Protein AF-A0A699ZK33-F1 (afdb_monomer_lite)

Secondary structure (DSSP, 8-state):
--SSHHHHTTT-GGGHHHHHHHHHHHHHHHTHHHHHHHHTTS---EEEEET-TTTHHIIIIITTT-SEEEEE-S-HHHHHHHHHHHH-GGG--PPTT-EEEEEE-S-TTT--PPP-

Sequence (116 aa):
QEASYNGVLGGFGYVSDLDVADSRQLLDKALKAHIAEAAKGTRKLVALDCGAGVGRVTKELLLPLFTEVDLLEPSKHLLDAAEKSLKNNRKLSSPPGHAAVNFYLAGLQEHTFAPQ

Radius of gyration: 14.29 Å; chains: 1; bounding box: 34×26×38 Å

Organism: Haematococcus lacustris (NCBI:txid44745)

pLDDT: mean 93.15, std 9.02, range [56.12, 98.44]

InterPro domains:
  IPR008576 Alpha-N-methyltransferase NTM1 [PF05891] (2-112)
  IPR008576 Alpha-N-methyltransferase NTM1 [PTHR12753] (2-115)
  IPR029063 S-adenosyl-L-methionine-dependent methyltransferase superfamily [G3DSA:3.40.50.150] (1-116)
  IPR029063 S-adenosyl-L-methionine-dependent methyltransferase superfamily [SSF53335] (4-114)

Foldseek 3Di:
DDLDCCVLVVNPSVCLVVVQVVVQVVCCVVCVVVQVCVVVVNDAFEEEAAQCFLVSCVQRHDLQRHLEYEYEHQDPVRLVNNCVVFVPPPPGPGDPNRGHDYGHNDHPVPDDDDDD

Structure (mmCIF, N/CA/C/O backbone):
data_AF-A0A699ZK33-F1
#
_entry.id   AF-A0A699ZK33-F1
#
loop_
_atom_site.group_PDB
_atom_site.id
_atom_site.type_symbol
_atom_site.label_atom_id
_atom_site.label_alt_id
_atom_site.label_comp_id
_atom_site.label_asym_id
_atom_site.label_entity_id
_atom_site.label_seq_id
_atom_site.pdbx_PDB_ins_code
_atom_site.Cartn_x
_atom_site.Cartn_y
_atom_site.Cartn_z
_atom_site.occupancy
_atom_site.B_iso_or_equiv
_atom_site.auth_seq_id
_atom_site.auth_comp_id
_atom_site.auth_asym_id
_atom_site.auth_atom_id
_atom_site.pdbx_PDB_model_num
ATOM 1 N N . GLN A 1 1 ? 10.959 -1.101 -17.555 1.00 82.62 1 GLN A N 1
ATOM 2 C CA . GLN A 1 1 ? 9.523 -1.410 -17.735 1.00 82.62 1 GLN A CA 1
ATOM 3 C C . GLN A 1 1 ? 8.727 -0.127 -17.939 1.00 82.62 1 GLN A C 1
ATOM 5 O O . GLN A 1 1 ? 9.163 0.921 -17.471 1.00 82.62 1 GLN A O 1
ATOM 10 N N . GLU A 1 2 ? 7.601 -0.200 -18.644 1.00 93.75 2 GLU A N 1
ATOM 11 C CA . GLU A 1 2 ? 6.678 0.927 -18.842 1.00 93.75 2 GLU A CA 1
ATOM 12 C C . GLU A 1 2 ? 6.042 1.368 -17.509 1.00 93.75 2 GLU A C 1
ATOM 14 O O . GLU A 1 2 ? 5.737 0.530 -16.659 1.00 93.75 2 GLU A O 1
ATOM 19 N N . ALA A 1 3 ? 5.827 2.674 -17.325 1.00 96.94 3 ALA A N 1
ATOM 20 C CA . ALA A 1 3 ? 5.166 3.238 -16.147 1.00 96.94 3 ALA A CA 1
ATOM 21 C C . ALA A 1 3 ? 3.631 3.157 -16.257 1.00 96.94 3 ALA A C 1
ATOM 23 O O . ALA A 1 3 ? 2.934 4.170 -16.306 1.00 96.94 3 ALA A O 1
ATOM 24 N N . SER A 1 4 ? 3.101 1.936 -16.290 1.00 97.19 4 SER A N 1
ATOM 25 C CA . SER A 1 4 ? 1.663 1.653 -16.318 1.00 97.19 4 SER A CA 1
ATOM 26 C C . SER A 1 4 ? 1.339 0.363 -15.564 1.00 97.19 4 SER A C 1
ATOM 28 O O . SER A 1 4 ? 2.239 -0.408 -15.230 1.00 97.19 4 SER A O 1
ATOM 30 N N . TYR A 1 5 ? 0.052 0.099 -15.302 1.00 96.81 5 TYR A N 1
ATOM 31 C CA . TYR A 1 5 ? -0.376 -1.159 -14.669 1.00 96.81 5 TYR A CA 1
ATOM 32 C C . TYR A 1 5 ? 0.010 -2.367 -15.523 1.00 96.81 5 TYR A C 1
ATOM 34 O O . TYR A 1 5 ? 0.490 -3.364 -14.994 1.00 96.81 5 TYR A O 1
ATOM 42 N N . ASN A 1 6 ? -0.112 -2.250 -16.847 1.00 97.38 6 ASN A N 1
ATOM 43 C CA . ASN A 1 6 ? 0.321 -3.293 -17.766 1.00 97.38 6 ASN A CA 1
ATOM 44 C C . ASN A 1 6 ? 1.837 -3.520 -17.699 1.00 97.38 6 ASN A C 1
ATOM 46 O O . ASN A 1 6 ? 2.281 -4.663 -17.669 1.00 97.38 6 ASN A O 1
ATOM 50 N N . GLY A 1 7 ? 2.625 -2.443 -17.618 1.00 97.19 7 GLY A N 1
ATOM 51 C CA . GLY A 1 7 ? 4.080 -2.520 -17.506 1.00 97.19 7 GLY A CA 1
ATOM 52 C C . GLY A 1 7 ? 4.561 -3.206 -16.226 1.00 97.19 7 GLY A C 1
ATOM 53 O O . GLY A 1 7 ? 5.401 -4.101 -16.300 1.00 97.19 7 GLY A O 1
ATOM 54 N N . VAL A 1 8 ? 4.021 -2.826 -15.061 1.00 96.81 8 VAL A N 1
ATOM 55 C CA . VAL A 1 8 ? 4.410 -3.429 -13.766 1.00 96.81 8 VAL A CA 1
ATOM 56 C C . VAL A 1 8 ? 3.880 -4.854 -13.582 1.00 96.81 8 VAL A C 1
ATOM 58 O O . VAL A 1 8 ? 4.450 -5.614 -12.811 1.00 96.81 8 VAL A O 1
ATOM 61 N N . LEU A 1 9 ? 2.827 -5.232 -14.314 1.00 96.69 9 LEU A N 1
ATOM 62 C CA . LEU A 1 9 ? 2.297 -6.598 -14.367 1.00 96.69 9 LEU A CA 1
ATOM 63 C C . LEU A 1 9 ? 2.860 -7.408 -15.549 1.00 96.69 9 LEU A C 1
ATOM 65 O O . LEU A 1 9 ? 2.300 -8.440 -15.898 1.00 96.69 9 LEU A O 1
ATOM 69 N N . GLY A 1 10 ? 3.933 -6.954 -16.206 1.00 96.62 10 GLY A N 1
ATOM 70 C CA . GLY A 1 10 ? 4.615 -7.732 -17.250 1.00 96.62 10 GLY A CA 1
ATOM 71 C C 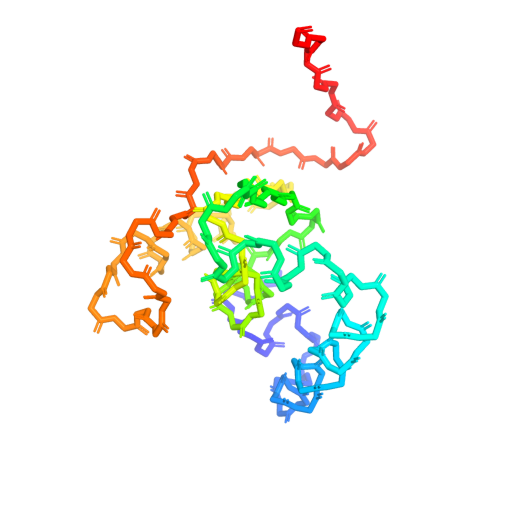. GLY A 1 10 ? 3.764 -8.047 -18.488 1.00 96.62 10 GLY A C 1
ATOM 72 O O . GLY A 1 10 ? 3.956 -9.087 -19.108 1.00 96.62 10 GLY A O 1
ATOM 73 N N . GLY A 1 11 ? 2.816 -7.178 -18.844 1.00 97.12 11 GLY A N 1
ATOM 74 C CA . GLY A 1 11 ? 1.885 -7.379 -19.961 1.00 97.12 11 GLY A CA 1
ATOM 75 C C . GLY A 1 11 ? 0.521 -7.954 -19.562 1.00 97.12 11 GLY A C 1
ATOM 76 O O . GLY A 1 11 ? -0.339 -8.132 -20.422 1.00 97.12 11 GLY A O 1
ATOM 77 N N . PHE A 1 12 ? 0.299 -8.206 -18.270 1.00 97.19 12 PHE A N 1
ATOM 78 C CA . PHE A 1 12 ? -0.940 -8.777 -17.736 1.00 97.19 12 PHE A CA 1
ATOM 79 C C . PHE A 1 12 ? -1.824 -7.727 -17.047 1.00 97.19 12 PHE A C 1
ATOM 81 O O . PHE A 1 12 ? -2.495 -8.017 -16.065 1.00 97.19 12 PHE A O 1
ATOM 88 N N . GLY A 1 13 ? -1.866 -6.487 -17.547 1.00 96.62 13 GLY A N 1
ATOM 89 C CA . GLY A 1 13 ? -2.620 -5.394 -16.911 1.00 96.62 13 GLY A CA 1
ATOM 90 C C . GLY A 1 13 ? -4.099 -5.708 -16.637 1.00 96.62 13 GLY A C 1
ATOM 91 O O . GLY A 1 13 ? -4.670 -5.208 -15.671 1.00 96.62 13 GLY A O 1
ATOM 92 N N . TYR A 1 14 ? -4.697 -6.585 -17.446 1.00 96.88 14 TYR A N 1
ATOM 93 C CA . TYR A 1 14 ? -6.087 -7.027 -17.331 1.00 96.88 14 TYR A CA 1
ATOM 94 C C . TYR A 1 14 ? -6.392 -7.850 -16.067 1.00 96.88 14 TYR A C 1
ATOM 96 O O . TYR A 1 14 ? -7.563 -7.999 -15.730 1.00 96.88 14 TYR A O 1
ATOM 104 N N . VAL A 1 15 ? -5.383 -8.378 -15.360 1.00 97.62 15 VAL A N 1
ATOM 105 C CA . VAL A 1 15 ? -5.608 -9.105 -14.095 1.00 97.62 15 VAL A CA 1
ATOM 106 C C . VAL A 1 15 ? -5.677 -8.186 -12.876 1.00 97.62 15 VAL A C 1
ATOM 108 O O . VAL A 1 15 ? -5.993 -8.659 -11.790 1.00 97.62 15 VAL A O 1
ATOM 111 N N . SER A 1 16 ? -5.390 -6.887 -13.037 1.00 96.69 16 SER A N 1
ATOM 112 C CA . SER A 1 16 ? -5.264 -5.940 -11.921 1.00 96.69 16 SER A CA 1
ATOM 113 C C . SER A 1 16 ? -6.487 -5.929 -11.005 1.00 96.69 16 SER A C 1
ATOM 115 O O . SER A 1 16 ? -6.330 -5.960 -9.788 1.00 96.69 16 SER A O 1
ATOM 117 N N . ASP A 1 17 ? -7.694 -5.900 -11.571 1.00 97.12 17 ASP A N 1
ATOM 118 C CA . ASP A 1 17 ? -8.925 -5.789 -10.780 1.00 97.12 17 ASP A CA 1
ATOM 119 C C . ASP A 1 17 ? -9.185 -7.057 -9.954 1.00 97.12 17 ASP A C 1
ATOM 121 O O . ASP A 1 17 ? -9.585 -6.969 -8.793 1.00 97.12 17 ASP A O 1
ATOM 125 N N . LEU A 1 18 ? -8.900 -8.234 -10.526 1.00 98.00 18 LEU A N 1
ATOM 126 C CA . LEU A 1 18 ? -9.013 -9.519 -9.828 1.00 98.00 18 LEU A CA 1
ATOM 127 C C . LEU A 1 18 ? -7.974 -9.634 -8.708 1.00 98.00 18 LEU A C 1
ATOM 129 O O . LEU A 1 18 ? -8.323 -9.974 -7.581 1.00 98.00 18 LEU A O 1
ATOM 133 N N . ASP A 1 19 ? -6.720 -9.277 -8.994 1.00 98.19 19 ASP A N 1
ATOM 134 C CA . ASP A 1 19 ? -5.633 -9.256 -8.010 1.00 98.19 19 ASP A CA 1
ATOM 135 C C . ASP A 1 19 ? -5.955 -8.349 -6.807 1.00 98.19 19 ASP A C 1
ATOM 137 O O . ASP A 1 19 ? -5.779 -8.746 -5.651 1.00 98.19 19 ASP A O 1
ATOM 141 N N . VAL A 1 20 ? -6.496 -7.151 -7.060 1.00 97.88 20 VAL A N 1
ATOM 142 C CA . VAL A 1 20 ? -6.926 -6.222 -6.002 1.00 97.88 20 VAL A CA 1
ATOM 143 C C . VAL A 1 20 ? -8.097 -6.797 -5.203 1.00 97.88 20 VAL A C 1
ATOM 145 O O . VAL A 1 20 ? -8.085 -6.727 -3.972 1.00 97.88 20 VAL A O 1
ATOM 148 N N . ALA A 1 21 ? -9.096 -7.382 -5.869 1.00 98.00 21 ALA A N 1
ATOM 149 C CA . ALA A 1 21 ? -10.270 -7.947 -5.208 1.00 98.00 21 ALA A CA 1
ATOM 150 C C . ALA A 1 21 ? -9.917 -9.128 -4.288 1.00 98.00 21 ALA A C 1
ATOM 152 O O . ALA A 1 21 ? -10.405 -9.204 -3.156 1.00 98.00 21 ALA A O 1
ATOM 153 N N . ASP A 1 22 ? -9.047 -10.030 -4.736 1.00 98.44 22 ASP A N 1
ATOM 154 C CA . ASP A 1 22 ? -8.613 -11.181 -3.940 1.00 98.44 22 ASP A CA 1
ATOM 155 C C . ASP A 1 22 ? -7.708 -10.752 -2.782 1.00 98.44 22 ASP A C 1
ATOM 157 O O . ASP A 1 22 ? -7.894 -11.191 -1.641 1.00 98.44 22 ASP A O 1
ATOM 161 N N . SER A 1 23 ? -6.794 -9.810 -3.030 1.00 98.44 23 SER A N 1
ATOM 162 C CA . SER A 1 23 ? -5.961 -9.218 -1.980 1.00 98.44 23 SER A CA 1
ATOM 163 C C . SER A 1 23 ? -6.806 -8.509 -0.919 1.00 98.44 23 SER A C 1
ATOM 165 O O . SER A 1 23 ? -6.538 -8.635 0.278 1.00 98.44 23 SER A O 1
ATOM 167 N N . ARG A 1 24 ? -7.883 -7.821 -1.320 1.00 97.81 24 ARG A N 1
ATOM 168 C CA . ARG A 1 24 ? -8.829 -7.204 -0.384 1.00 97.81 24 ARG A CA 1
ATOM 169 C C . ARG A 1 24 ? -9.504 -8.242 0.505 1.00 97.81 24 ARG A C 1
ATOM 171 O O . ARG A 1 24 ? -9.531 -8.065 1.720 1.00 97.81 24 ARG A O 1
ATOM 178 N N . GLN A 1 25 ? -9.988 -9.342 -0.069 1.00 98.31 25 GLN A N 1
ATOM 179 C CA . GLN A 1 25 ? -10.585 -10.430 0.711 1.00 98.31 25 GLN A CA 1
ATOM 180 C C . GLN A 1 25 ? -9.588 -11.050 1.696 1.00 98.31 25 GLN A C 1
ATOM 182 O O . GLN A 1 25 ? -9.969 -11.428 2.807 1.00 98.31 25 GLN A O 1
ATOM 187 N N . LEU A 1 26 ? -8.317 -11.168 1.304 1.00 98.38 26 LEU A N 1
ATOM 188 C CA . LEU A 1 26 ? -7.261 -11.650 2.187 1.00 98.38 26 LEU A CA 1
ATOM 189 C C . LEU A 1 26 ? -7.037 -10.691 3.364 1.00 98.38 26 LEU A C 1
ATOM 191 O O . LEU A 1 26 ? -7.031 -11.144 4.509 1.00 98.38 26 LEU A O 1
ATOM 195 N N . LEU A 1 27 ? -6.910 -9.384 3.110 1.00 97.75 27 LEU A N 1
ATOM 196 C CA . LEU A 1 27 ? -6.731 -8.380 4.165 1.00 97.75 27 LEU A CA 1
ATOM 197 C C . LEU A 1 27 ? -7.947 -8.288 5.092 1.00 97.75 27 LEU A C 1
ATOM 199 O O . LEU A 1 27 ? -7.775 -8.248 6.309 1.00 97.75 27 LEU A O 1
ATOM 203 N N . ASP A 1 28 ? -9.166 -8.340 4.551 1.00 96.50 28 ASP A N 1
ATOM 204 C CA . ASP A 1 28 ? -10.399 -8.337 5.347 1.00 96.50 28 ASP A CA 1
ATOM 205 C C . ASP A 1 28 ? -10.471 -9.547 6.294 1.00 96.50 28 ASP A C 1
ATOM 207 O O . ASP A 1 28 ? -11.035 -9.449 7.385 1.00 96.50 28 ASP A O 1
ATOM 211 N N . LYS A 1 29 ? -9.878 -10.688 5.913 1.00 98.00 29 LYS A N 1
ATOM 212 C CA . LYS A 1 29 ? -9.761 -11.876 6.774 1.00 98.00 29 LYS A CA 1
ATOM 213 C C . LYS A 1 29 ? -8.623 -11.737 7.784 1.00 98.00 29 LYS A C 1
ATOM 215 O O . LYS A 1 29 ? -8.850 -11.931 8.976 1.00 98.00 29 LYS A O 1
ATOM 220 N N . ALA A 1 30 ? -7.419 -11.407 7.322 1.00 97.94 30 ALA A N 1
ATOM 221 C CA . ALA A 1 30 ? -6.208 -11.387 8.140 1.00 97.94 30 ALA A CA 1
ATOM 222 C C . ALA A 1 30 ? -6.195 -10.240 9.162 1.00 97.94 30 ALA A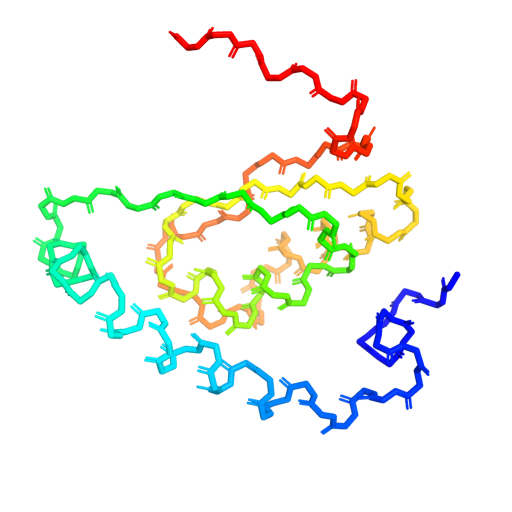 C 1
ATOM 224 O O . ALA A 1 30 ? -5.711 -10.407 10.278 1.00 97.94 30 ALA A O 1
ATOM 225 N N . LEU A 1 31 ? -6.754 -9.084 8.798 1.00 96.94 31 LEU A N 1
ATOM 226 C CA . LEU A 1 31 ? -6.727 -7.852 9.590 1.00 96.94 31 LEU A CA 1
ATOM 227 C C . LEU A 1 31 ? -8.119 -7.438 10.082 1.00 96.94 31 LEU A C 1
ATOM 229 O O . LEU A 1 31 ? -8.304 -6.293 10.495 1.00 96.94 31 LEU A O 1
ATOM 233 N N . LYS A 1 32 ? -9.099 -8.354 10.071 1.00 96.56 32 LYS A N 1
ATOM 234 C CA . LYS A 1 32 ? -10.516 -8.077 10.367 1.00 96.56 32 LYS A CA 1
ATOM 235 C C . LYS A 1 32 ? -10.728 -7.180 11.589 1.00 96.56 32 LYS A C 1
ATOM 237 O O . LYS A 1 32 ? -11.464 -6.198 11.520 1.00 96.56 32 LYS A O 1
ATOM 242 N N . ALA A 1 33 ? -10.095 -7.526 12.713 1.00 97.38 33 ALA A N 1
ATOM 243 C CA . ALA A 1 33 ? -10.225 -6.779 13.963 1.00 97.38 33 ALA A CA 1
ATOM 244 C C . ALA A 1 33 ? -9.650 -5.359 13.840 1.00 97.38 33 ALA A C 1
ATOM 246 O O . ALA A 1 33 ? -10.304 -4.396 14.226 1.0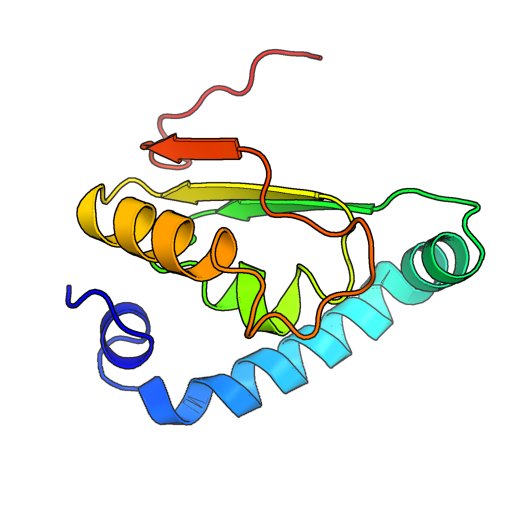0 97.38 33 ALA A O 1
ATOM 247 N N . HIS A 1 34 ? -8.474 -5.221 13.230 1.00 97.38 34 HIS A N 1
ATOM 248 C CA . HIS A 1 34 ? -7.789 -3.941 13.052 1.00 97.38 34 HIS A CA 1
ATOM 249 C C . HIS A 1 34 ? -8.524 -3.009 12.089 1.00 97.38 34 HIS A C 1
ATOM 251 O O . HIS A 1 34 ? -8.639 -1.819 12.368 1.00 97.38 34 HIS A O 1
ATOM 257 N N . ILE A 1 35 ? -9.074 -3.544 10.997 1.00 95.50 35 ILE A N 1
ATOM 258 C CA . ILE A 1 35 ? -9.921 -2.785 10.067 1.00 95.50 35 ILE A CA 1
ATOM 259 C C . ILE A 1 35 ? -11.197 -2.314 10.780 1.00 95.50 35 ILE A C 1
ATOM 261 O O . ILE A 1 35 ? -11.606 -1.166 10.616 1.00 95.50 35 ILE A O 1
ATOM 265 N N . ALA A 1 36 ? -11.802 -3.154 11.627 1.00 96.00 36 ALA A N 1
ATOM 266 C CA . ALA A 1 36 ? -12.972 -2.764 12.413 1.00 96.00 36 ALA A CA 1
ATOM 267 C C . ALA A 1 36 ? -12.653 -1.683 13.466 1.00 96.00 36 ALA A C 1
ATOM 269 O O . ALA A 1 36 ? -13.461 -0.780 13.675 1.00 96.00 36 ALA A O 1
ATOM 270 N N . GLU A 1 37 ? -11.494 -1.753 14.124 1.00 97.12 37 GLU A N 1
ATOM 271 C CA . GLU A 1 37 ? -10.997 -0.705 15.030 1.00 97.12 37 GLU A CA 1
ATOM 272 C C . GLU A 1 37 ? -10.737 0.608 14.275 1.00 97.12 37 GLU A C 1
ATOM 274 O O . GLU A 1 37 ? -11.119 1.681 14.742 1.00 97.12 37 GLU A O 1
ATOM 279 N N . ALA A 1 38 ? -10.147 0.528 13.080 1.00 94.44 38 ALA A N 1
ATOM 280 C CA . ALA A 1 38 ? -9.882 1.689 12.237 1.00 94.44 38 ALA A CA 1
ATOM 281 C C . ALA A 1 38 ? -11.167 2.372 11.764 1.00 94.44 38 ALA A C 1
ATOM 283 O O . ALA A 1 38 ? -11.294 3.588 11.871 1.00 94.44 38 ALA A O 1
ATOM 284 N N . ALA A 1 39 ? -12.169 1.592 11.349 1.00 91.81 39 ALA A N 1
ATOM 285 C CA . ALA A 1 39 ? -13.486 2.109 10.981 1.00 91.81 39 ALA A CA 1
ATOM 286 C C . ALA A 1 39 ? -14.209 2.804 12.152 1.00 91.81 39 ALA A C 1
ATOM 288 O O . ALA A 1 39 ? -15.020 3.700 11.932 1.00 91.81 39 ALA A O 1
ATOM 289 N N . LYS A 1 40 ? -13.908 2.415 13.399 1.00 94.94 40 LYS A N 1
ATOM 290 C CA . LYS A 1 40 ? -14.402 3.076 14.621 1.00 94.94 40 LYS A CA 1
ATOM 291 C C . LYS A 1 40 ? -13.549 4.275 15.051 1.00 94.94 40 LYS A C 1
ATOM 293 O O . LYS A 1 40 ? -13.872 4.910 16.050 1.00 94.94 40 LYS A O 1
ATOM 298 N N . GLY A 1 41 ? -12.451 4.562 14.350 1.00 92.94 41 GLY A N 1
ATOM 299 C CA . GLY A 1 41 ? -11.499 5.613 14.707 1.00 92.94 41 GLY A CA 1
ATOM 300 C C . GLY A 1 41 ? -10.661 5.307 15.951 1.00 92.94 41 GLY A C 1
ATOM 301 O O . GLY A 1 41 ? -9.971 6.190 16.450 1.00 92.94 41 GLY A O 1
ATOM 302 N N . THR A 1 42 ? -10.693 4.074 16.468 1.00 95.88 42 THR A N 1
ATOM 303 C CA . THR A 1 42 ? -9.950 3.687 17.680 1.00 95.88 42 THR A CA 1
ATOM 304 C C . THR A 1 42 ? -8.535 3.203 17.376 1.00 95.88 42 THR A C 1
ATOM 306 O O . THR A 1 42 ? -7.773 2.912 18.294 1.00 95.88 42 THR A O 1
ATOM 309 N N . ARG A 1 43 ? -8.176 3.091 16.093 1.00 94.62 43 ARG A N 1
ATOM 310 C CA . ARG A 1 43 ? -6.850 2.684 15.630 1.00 94.62 43 ARG A CA 1
ATOM 311 C C . ARG A 1 43 ? -6.501 3.368 14.316 1.00 94.62 43 ARG A C 1
ATOM 313 O O . ARG A 1 43 ? -7.326 3.429 13.414 1.00 94.62 43 ARG A O 1
ATOM 320 N N . LYS A 1 44 ? -5.250 3.803 14.181 1.00 95.19 44 LYS A N 1
ATOM 321 C CA . LYS A 1 44 ? -4.677 4.219 12.897 1.00 95.19 44 LYS A CA 1
ATOM 322 C C . LYS A 1 44 ? -3.982 3.024 12.249 1.00 95.19 44 LYS A C 1
ATOM 324 O O . LYS A 1 44 ? -3.208 2.336 12.916 1.00 95.19 44 LYS A O 1
ATOM 329 N N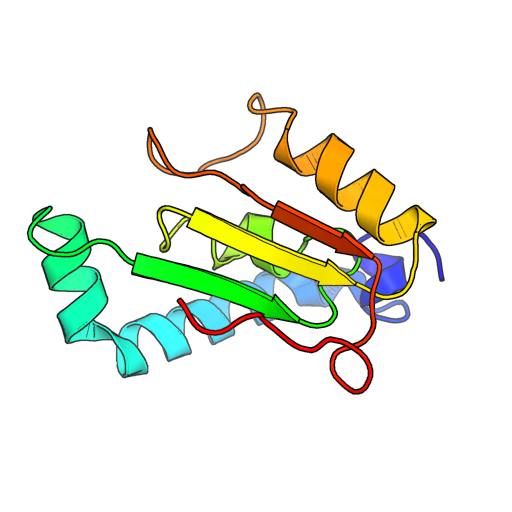 . LEU A 1 45 ? -4.256 2.777 10.970 1.00 97.00 45 LEU A N 1
ATOM 330 C CA . LEU A 1 45 ? -3.539 1.776 10.181 1.00 97.00 45 LEU A CA 1
ATOM 331 C C . LEU A 1 45 ? -2.591 2.482 9.223 1.00 97.00 45 LEU A C 1
ATOM 333 O O . LEU A 1 45 ? -2.998 3.400 8.513 1.00 97.00 45 LEU A O 1
ATOM 337 N N . VAL A 1 46 ? -1.343 2.027 9.208 1.00 97.12 46 VAL A N 1
ATOM 338 C CA . VAL A 1 46 ? -0.300 2.497 8.295 1.00 97.12 46 VAL A CA 1
ATOM 339 C C . VAL A 1 46 ? 0.329 1.303 7.585 1.00 97.12 46 VAL A C 1
ATOM 341 O O . VAL A 1 46 ? 0.354 0.203 8.146 1.00 97.12 46 VAL A O 1
ATOM 344 N N . ALA A 1 47 ? 0.786 1.499 6.353 1.00 97.81 47 ALA A N 1
ATOM 345 C CA . ALA A 1 47 ? 1.388 0.450 5.537 1.00 97.81 47 ALA A CA 1
ATOM 346 C C . ALA A 1 47 ? 2.615 0.958 4.773 1.00 97.81 47 ALA A C 1
ATOM 348 O O . ALA A 1 47 ? 2.772 2.154 4.545 1.00 97.81 47 ALA A O 1
ATOM 349 N N . LEU A 1 48 ? 3.449 0.016 4.341 1.00 97.56 48 LEU A N 1
ATOM 350 C CA . LEU A 1 48 ? 4.562 0.236 3.425 1.00 97.56 48 LEU A CA 1
ATOM 351 C C . LEU A 1 48 ? 4.365 -0.663 2.198 1.00 97.56 48 LEU A C 1
ATOM 353 O O . LEU A 1 48 ? 4.320 -1.886 2.331 1.00 97.56 48 LEU A O 1
ATOM 357 N N . ASP A 1 49 ? 4.265 -0.064 1.015 1.00 98.00 49 ASP A N 1
ATOM 358 C CA . ASP A 1 49 ? 4.219 -0.755 -0.275 1.00 98.00 49 ASP A CA 1
ATOM 359 C C . ASP A 1 49 ? 5.656 -0.942 -0.792 1.00 98.00 49 ASP A C 1
ATOM 361 O O . ASP A 1 49 ? 6.328 0.018 -1.177 1.00 98.00 49 ASP A O 1
ATOM 365 N N . CYS A 1 50 ? 6.165 -2.173 -0.724 1.00 97.19 50 CYS A N 1
ATOM 366 C CA . CYS A 1 50 ? 7.534 -2.511 -1.119 1.00 97.19 50 CYS A CA 1
ATOM 367 C C . CYS A 1 50 ? 7.572 -2.995 -2.569 1.00 97.19 50 CYS A C 1
ATOM 369 O O . CYS A 1 50 ? 6.869 -3.940 -2.919 1.00 97.19 50 CYS A O 1
ATOM 371 N N . GLY A 1 51 ? 8.436 -2.403 -3.396 1.00 96.69 51 GLY A N 1
ATOM 372 C CA . GLY A 1 51 ? 8.386 -2.621 -4.844 1.00 96.69 51 GLY A CA 1
ATOM 373 C C . GLY A 1 51 ? 7.110 -2.025 -5.434 1.00 96.69 51 GLY A C 1
ATOM 374 O O . GLY A 1 51 ? 6.430 -2.664 -6.238 1.00 96.69 51 GLY A O 1
ATOM 375 N N . ALA A 1 52 ? 6.754 -0.821 -4.977 1.00 97.62 52 ALA A N 1
ATOM 376 C CA . ALA A 1 52 ? 5.455 -0.216 -5.252 1.00 97.62 52 ALA A CA 1
ATOM 377 C C . ALA A 1 52 ? 5.207 0.052 -6.749 1.00 97.62 52 ALA A C 1
ATOM 379 O O . ALA A 1 52 ? 4.061 0.254 -7.173 1.00 97.62 52 ALA A O 1
ATOM 380 N N . GLY A 1 53 ? 6.262 0.093 -7.571 1.00 97.94 53 GLY A N 1
ATOM 381 C CA . GLY A 1 53 ? 6.185 0.427 -8.984 1.00 97.94 53 GLY A CA 1
ATOM 382 C C . GLY A 1 53 ? 5.487 1.769 -9.191 1.00 97.94 53 GLY A C 1
ATOM 383 O O . GLY A 1 53 ? 5.889 2.791 -8.647 1.00 97.94 53 GLY A O 1
ATOM 384 N N . VAL A 1 54 ? 4.406 1.765 -9.975 1.00 97.50 54 VAL A N 1
ATOM 385 C CA . VAL A 1 54 ? 3.581 2.961 -10.237 1.00 97.50 54 VAL A CA 1
ATOM 386 C C . VAL A 1 54 ? 2.518 3.229 -9.161 1.00 97.50 54 VAL A C 1
ATOM 388 O O . VAL A 1 54 ? 1.592 4.007 -9.388 1.00 97.50 54 VAL A O 1
ATOM 391 N N . GLY A 1 55 ? 2.601 2.561 -8.007 1.00 97.25 55 GLY A N 1
ATOM 392 C CA . GLY A 1 55 ? 1.671 2.726 -6.889 1.00 97.25 55 GLY A CA 1
ATOM 393 C C . GLY A 1 55 ? 0.303 2.087 -7.128 1.00 97.25 55 GLY A C 1
ATOM 394 O O . GLY A 1 55 ? -0.703 2.589 -6.630 1.00 97.25 55 GLY A O 1
ATOM 395 N N . ARG A 1 56 ? 0.233 1.005 -7.919 1.00 97.19 56 ARG A N 1
ATOM 396 C CA . ARG A 1 56 ? -1.025 0.295 -8.227 1.00 97.19 56 ARG A CA 1
ATOM 397 C C . ARG A 1 56 ? -1.693 -0.233 -6.958 1.00 97.19 56 ARG A C 1
ATOM 39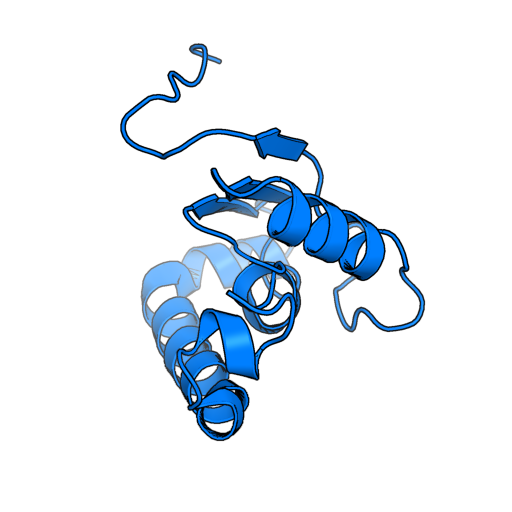9 O O . ARG A 1 56 ? -2.851 0.080 -6.706 1.00 97.19 56 ARG A O 1
ATOM 406 N N . VAL A 1 57 ? -0.948 -0.996 -6.160 1.00 98.06 57 VAL A N 1
ATOM 407 C CA . VAL A 1 57 ? -1.443 -1.601 -4.916 1.00 98.06 57 VAL A CA 1
ATOM 408 C C . VAL A 1 57 ? -1.754 -0.512 -3.892 1.00 98.06 57 VAL A C 1
ATOM 410 O O . VAL A 1 57 ? -2.851 -0.493 -3.335 1.00 98.06 57 VAL A O 1
ATOM 413 N N . THR A 1 58 ? -0.860 0.467 -3.729 1.00 97.81 58 THR A N 1
ATOM 414 C CA . THR A 1 58 ? -1.136 1.670 -2.932 1.00 97.81 58 THR A CA 1
ATOM 415 C C . THR A 1 58 ? -2.475 2.325 -3.289 1.00 97.81 58 THR A C 1
ATOM 417 O O . THR A 1 58 ? -3.302 2.553 -2.407 1.00 97.81 58 THR A O 1
ATOM 420 N N . LYS A 1 59 ? -2.712 2.609 -4.575 1.00 96.12 59 LYS A N 1
ATOM 421 C CA . LYS A 1 59 ? -3.902 3.328 -5.044 1.00 96.12 59 LYS A CA 1
ATOM 422 C C . LYS A 1 59 ? -5.189 2.523 -4.888 1.00 96.12 59 LYS A C 1
ATOM 424 O O . LYS A 1 59 ? -6.173 3.057 -4.385 1.00 96.12 59 LYS A O 1
ATOM 429 N N . GLU A 1 60 ? -5.183 1.276 -5.349 1.00 96.06 60 GLU A N 1
ATOM 430 C CA . GLU A 1 60 ? -6.407 0.484 -5.515 1.00 96.06 60 GLU A CA 1
ATOM 431 C C . GLU A 1 60 ? -6.746 -0.365 -4.278 1.00 96.06 60 GLU A C 1
ATOM 433 O O . GLU A 1 60 ? -7.910 -0.696 -4.060 1.00 96.06 60 GLU A O 1
ATOM 438 N N . LEU A 1 61 ? -5.755 -0.703 -3.441 1.00 97.06 61 LEU A N 1
ATOM 439 C CA . LEU A 1 61 ? -5.937 -1.594 -2.289 1.00 97.06 61 LEU A CA 1
ATOM 440 C C . LEU A 1 61 ? -5.641 -0.922 -0.946 1.00 97.06 61 LEU A C 1
ATOM 442 O O . LEU A 1 61 ? -6.466 -1.002 -0.034 1.00 97.06 61 LEU A O 1
ATOM 446 N N . LEU A 1 62 ? -4.475 -0.284 -0.799 1.00 97.56 62 LEU A N 1
ATOM 447 C CA . LEU A 1 62 ? -4.005 0.156 0.519 1.00 97.56 62 LEU A CA 1
ATOM 448 C C . LEU A 1 62 ? -4.660 1.460 0.971 1.00 97.56 62 LEU A C 1
ATOM 450 O O . LEU A 1 62 ? -5.185 1.505 2.076 1.00 97.56 62 LEU A O 1
ATOM 454 N N . LEU A 1 63 ? -4.706 2.506 0.144 1.00 96.12 63 LEU A N 1
ATOM 455 C CA . LEU A 1 63 ? -5.321 3.781 0.540 1.00 96.12 63 LEU A CA 1
ATOM 456 C C . LEU A 1 63 ? -6.817 3.696 0.890 1.00 96.12 63 LEU A C 1
ATOM 458 O O . LEU A 1 63 ? -7.261 4.470 1.735 1.00 96.12 63 LEU A O 1
ATOM 462 N N . PRO A 1 64 ? -7.616 2.761 0.344 1.00 94.81 64 PRO A N 1
ATOM 463 C CA . PRO A 1 64 ? -8.954 2.480 0.866 1.00 94.81 64 PRO A CA 1
ATOM 464 C C . PRO A 1 64 ? -9.013 1.982 2.323 1.00 94.81 64 PRO A C 1
ATOM 466 O O . PRO A 1 64 ? -10.068 2.086 2.946 1.00 94.81 64 PRO A O 1
ATOM 469 N N . LEU A 1 65 ? -7.926 1.417 2.861 1.00 95.06 65 LEU A N 1
ATOM 470 C CA . LEU A 1 65 ? -7.884 0.729 4.161 1.00 95.06 65 LEU A CA 1
ATOM 471 C C . LEU A 1 65 ? -6.952 1.390 5.190 1.00 95.06 65 LEU A C 1
ATOM 473 O O . LEU A 1 65 ? -7.252 1.392 6.382 1.00 95.06 65 LEU A O 1
ATOM 477 N N . PHE A 1 66 ? -5.826 1.933 4.738 1.00 96.81 66 PHE A N 1
ATOM 478 C CA . PHE A 1 66 ? -4.747 2.478 5.555 1.00 96.81 66 PHE A CA 1
ATOM 479 C C . PHE A 1 66 ? -4.710 3.997 5.415 1.00 96.81 66 PHE A C 1
ATOM 481 O O . PHE A 1 66 ? -4.776 4.529 4.307 1.00 96.81 66 PHE A O 1
ATOM 488 N N . THR A 1 67 ? -4.603 4.689 6.548 1.00 95.50 67 THR A N 1
ATOM 489 C CA . THR A 1 67 ? -4.589 6.154 6.605 1.00 95.50 67 THR A CA 1
ATOM 490 C C . THR A 1 67 ? -3.310 6.719 6.000 1.00 95.50 67 THR A C 1
ATOM 492 O O . THR A 1 67 ? -3.339 7.748 5.337 1.00 95.50 67 THR A O 1
ATOM 495 N N . GLU A 1 68 ? -2.181 6.047 6.198 1.00 96.38 68 GLU A N 1
ATOM 496 C CA . GLU A 1 68 ? -0.908 6.461 5.611 1.00 96.38 68 GLU A CA 1
ATOM 497 C C . GLU A 1 68 ? -0.246 5.273 4.936 1.00 96.38 68 GLU A C 1
ATOM 499 O O . GLU A 1 68 ? -0.196 4.173 5.495 1.00 96.38 68 GLU A O 1
ATOM 504 N N . VAL A 1 69 ? 0.239 5.503 3.720 1.00 97.88 69 VAL A N 1
ATOM 505 C CA . VAL A 1 69 ? 0.982 4.506 2.956 1.00 97.88 69 VAL A CA 1
ATOM 506 C C . VAL A 1 69 ? 2.301 5.115 2.508 1.00 97.88 69 VAL A C 1
ATOM 508 O O . VAL A 1 69 ? 2.320 6.136 1.820 1.00 97.88 69 VAL A O 1
ATOM 511 N N . ASP A 1 70 ? 3.393 4.475 2.894 1.00 97.50 70 ASP A N 1
ATOM 512 C CA . ASP A 1 70 ? 4.720 4.753 2.358 1.00 97.50 70 ASP A CA 1
ATOM 513 C C . ASP A 1 70 ? 4.990 3.869 1.147 1.00 97.50 70 ASP A C 1
ATOM 515 O O . ASP A 1 70 ? 4.527 2.730 1.083 1.00 97.50 70 ASP A O 1
ATOM 519 N N . LEU A 1 71 ? 5.752 4.382 0.184 1.00 98.00 71 LEU A N 1
ATOM 520 C CA . LEU A 1 71 ? 6.154 3.640 -1.004 1.00 98.00 71 LEU A CA 1
ATOM 521 C C . LEU A 1 71 ? 7.670 3.499 -1.036 1.00 98.00 71 LEU A C 1
ATOM 523 O O . LEU A 1 71 ? 8.392 4.479 -0.867 1.00 98.00 71 LEU A O 1
ATOM 527 N N . LEU A 1 72 ? 8.143 2.290 -1.321 1.00 97.69 72 LEU A N 1
ATOM 528 C CA . LEU A 1 72 ? 9.548 1.972 -1.543 1.00 97.69 72 LEU A CA 1
ATOM 529 C C . LEU A 1 72 ? 9.694 1.341 -2.931 1.00 97.69 72 LEU A C 1
ATOM 531 O O . LEU A 1 72 ? 9.120 0.286 -3.195 1.00 97.69 72 LEU A O 1
ATOM 535 N N . GLU A 1 73 ? 10.444 1.979 -3.825 1.00 97.56 73 GLU A N 1
ATOM 536 C CA . GLU A 1 73 ? 10.629 1.517 -5.206 1.00 97.56 73 GLU A CA 1
ATOM 537 C C . GLU A 1 73 ? 12.030 1.896 -5.718 1.00 97.56 73 GLU A C 1
ATOM 539 O O . GLU A 1 73 ? 12.379 3.077 -5.688 1.00 97.56 73 GLU A O 1
ATOM 544 N N . PRO A 1 74 ? 12.841 0.947 -6.226 1.00 96.88 74 PRO A N 1
ATOM 545 C CA . PRO A 1 74 ? 14.177 1.247 -6.751 1.00 96.88 74 PRO A CA 1
ATOM 546 C C . PRO A 1 74 ? 14.167 1.990 -8.098 1.00 96.88 74 PRO A C 1
ATOM 548 O O . PRO A 1 74 ? 15.167 2.597 -8.486 1.00 96.88 74 PRO A O 1
ATOM 551 N N . SER A 1 75 ? 13.066 1.950 -8.849 1.00 97.38 75 SER A N 1
ATOM 552 C CA . SER A 1 75 ? 12.965 2.564 -10.168 1.00 97.38 75 SER A CA 1
ATOM 553 C C . SER A 1 75 ? 12.401 3.985 -10.118 1.00 97.38 75 SER A C 1
ATOM 555 O O . SER A 1 75 ? 11.195 4.197 -9.973 1.00 97.38 75 SER A O 1
ATOM 557 N N . LYS A 1 76 ? 13.268 4.983 -10.332 1.00 97.44 76 LYS A N 1
ATOM 558 C CA . LYS A 1 76 ? 12.885 6.402 -10.245 1.00 97.44 76 LYS A CA 1
ATOM 559 C C . LYS A 1 76 ? 11.700 6.771 -11.136 1.00 97.44 76 LYS A C 1
ATOM 561 O O . LYS A 1 76 ? 10.791 7.451 -10.679 1.00 97.44 76 LYS A O 1
ATOM 566 N N . HIS A 1 77 ? 11.676 6.332 -12.395 1.00 98.12 77 HIS A N 1
ATOM 567 C CA . HIS A 1 77 ? 10.599 6.727 -13.312 1.00 98.12 77 HIS A CA 1
ATOM 568 C C . HIS A 1 77 ? 9.247 6.095 -12.952 1.00 98.12 77 HIS A C 1
ATOM 570 O O . HIS A 1 77 ? 8.211 6.662 -13.293 1.00 98.12 77 HIS A O 1
ATOM 576 N N . LEU A 1 78 ? 9.238 4.945 -12.265 1.00 98.38 78 LEU A N 1
ATOM 577 C CA . LEU A 1 78 ? 8.012 4.348 -11.732 1.00 98.38 78 LEU A CA 1
ATOM 578 C C . LEU A 1 78 ? 7.550 5.083 -10.475 1.00 98.38 78 LEU A C 1
ATOM 580 O O . LEU A 1 78 ? 6.376 5.437 -10.388 1.00 98.38 78 LEU A O 1
ATOM 584 N N . LEU A 1 79 ? 8.477 5.373 -9.557 1.00 98.12 79 LEU A N 1
ATOM 585 C CA . LEU A 1 79 ? 8.184 6.101 -8.324 1.00 98.12 79 LEU A CA 1
ATOM 586 C C . LEU A 1 79 ? 7.671 7.522 -8.616 1.00 98.12 79 LEU A C 1
ATOM 588 O O . LEU A 1 79 ? 6.665 7.933 -8.045 1.00 98.12 79 LEU A O 1
ATOM 592 N N . ASP A 1 80 ? 8.276 8.230 -9.576 1.00 97.81 80 ASP A N 1
ATOM 593 C CA . ASP A 1 80 ? 7.804 9.541 -10.045 1.00 97.81 80 ASP A CA 1
ATOM 594 C C . ASP A 1 80 ? 6.364 9.450 -10.605 1.00 97.81 80 ASP A C 1
ATOM 596 O O . ASP A 1 80 ? 5.531 10.338 -10.392 1.00 97.81 80 ASP A O 1
ATOM 600 N N . ALA A 1 81 ? 6.040 8.366 -11.325 1.00 96.75 81 ALA A N 1
ATOM 601 C CA . ALA A 1 81 ? 4.692 8.130 -11.843 1.00 96.75 81 ALA A CA 1
ATOM 602 C C . ALA A 1 81 ? 3.690 7.831 -10.716 1.00 96.75 81 ALA A C 1
ATOM 604 O O . ALA A 1 81 ? 2.565 8.344 -10.753 1.00 96.75 81 ALA A O 1
ATOM 605 N N . ALA A 1 82 ? 4.103 7.061 -9.704 1.00 96.88 82 ALA A N 1
ATOM 606 C CA . ALA A 1 82 ? 3.318 6.807 -8.501 1.00 96.88 82 ALA A CA 1
ATOM 607 C C . ALA A 1 82 ? 3.017 8.116 -7.763 1.00 96.88 82 ALA A C 1
ATOM 609 O O . ALA A 1 82 ? 1.854 8.434 -7.520 1.00 96.88 82 ALA A O 1
ATOM 610 N N . GLU A 1 83 ? 4.044 8.922 -7.488 1.00 96.50 83 GLU A N 1
ATOM 611 C CA . GLU A 1 83 ? 3.924 10.203 -6.793 1.00 96.50 83 GLU A CA 1
ATOM 612 C C . GLU A 1 83 ? 2.981 11.157 -7.534 1.00 96.50 83 GLU A C 1
ATOM 614 O O . GLU A 1 83 ? 2.044 11.706 -6.946 1.00 96.50 83 GLU A O 1
ATOM 619 N N . LYS A 1 84 ? 3.153 11.291 -8.854 1.00 94.88 84 LYS A N 1
ATOM 620 C CA . LYS A 1 84 ? 2.267 12.106 -9.692 1.00 94.88 84 LYS A CA 1
ATOM 621 C C . LYS A 1 84 ? 0.824 11.603 -9.666 1.00 94.88 84 LYS A C 1
ATOM 623 O O . LYS A 1 84 ? -0.099 12.416 -9.649 1.00 94.88 84 LYS A O 1
ATOM 628 N N . SER A 1 85 ? 0.601 10.292 -9.706 1.00 92.50 85 SER A N 1
ATOM 629 C CA . SER A 1 85 ? -0.747 9.712 -9.690 1.00 92.50 85 SER A CA 1
ATOM 630 C C . SER A 1 85 ? -1.430 9.897 -8.332 1.00 92.50 85 SER A C 1
ATOM 632 O O . SER A 1 85 ? -2.589 10.304 -8.277 1.00 92.50 85 SER A O 1
ATOM 634 N N . LEU A 1 86 ? -0.707 9.639 -7.242 1.00 93.81 86 LEU A N 1
ATOM 635 C CA . LEU A 1 86 ? -1.241 9.594 -5.880 1.00 93.81 86 LEU A CA 1
ATOM 636 C C . LEU A 1 86 ? -1.433 10.984 -5.263 1.00 93.81 86 LEU A C 1
ATOM 638 O O . LEU A 1 86 ? -2.388 11.183 -4.523 1.00 93.81 86 LEU A O 1
ATOM 642 N N . LYS A 1 87 ? -0.598 11.972 -5.614 1.00 87.69 87 LYS A N 1
ATOM 643 C CA . LYS A 1 87 ? -0.793 13.371 -5.180 1.00 87.69 87 LYS A CA 1
ATOM 644 C C . LYS A 1 87 ? -1.930 14.076 -5.925 1.00 87.69 87 LYS A C 1
ATOM 646 O O . LYS A 1 87 ? -2.482 15.065 -5.442 1.00 87.69 87 LYS A O 1
ATOM 651 N N . ASN A 1 88 ? -2.314 13.579 -7.101 1.00 78.25 88 ASN A N 1
ATOM 652 C CA . ASN A 1 88 ? -3.446 14.103 -7.860 1.00 78.25 88 ASN A CA 1
ATOM 653 C C . ASN A 1 88 ? -4.775 13.537 -7.322 1.00 78.25 88 ASN A C 1
ATOM 655 O O . ASN A 1 88 ? -5.419 12.698 -7.951 1.00 78.25 88 ASN A O 1
ATOM 659 N N . ASN A 1 89 ? -5.223 14.072 -6.179 1.00 58.94 89 ASN A N 1
ATOM 660 C CA . ASN A 1 89 ? -6.391 13.634 -5.388 1.00 58.94 89 ASN A CA 1
ATOM 661 C C . ASN A 1 89 ? -7.743 13.548 -6.129 1.00 58.94 89 ASN A C 1
ATOM 663 O O . ASN A 1 89 ? -8.712 13.041 -5.576 1.00 58.94 89 ASN A O 1
ATOM 667 N N . ARG A 1 90 ? -7.863 14.021 -7.376 1.00 56.12 90 ARG A N 1
ATOM 668 C CA . ARG A 1 90 ? -9.151 14.066 -8.100 1.00 56.12 90 ARG A CA 1
ATOM 669 C C . ARG A 1 90 ? -9.714 12.690 -8.481 1.00 56.12 90 ARG A C 1
ATOM 671 O O . ARG A 1 90 ? -10.863 12.623 -8.902 1.00 56.12 90 ARG A O 1
ATOM 678 N N . LYS A 1 91 ? -8.913 11.621 -8.404 1.00 56.19 91 LYS A N 1
ATOM 679 C CA . LYS A 1 91 ? -9.299 10.257 -8.819 1.00 56.19 91 LYS A CA 1
ATOM 680 C C . LYS A 1 91 ? -9.098 9.188 -7.741 1.00 56.19 91 LYS A C 1
ATOM 682 O O . LYS A 1 91 ? -9.268 8.010 -8.039 1.00 56.19 91 LYS A O 1
ATOM 687 N N . LEU A 1 92 ? -8.698 9.566 -6.529 1.00 67.12 92 LEU A N 1
ATOM 688 C CA . LEU A 1 92 ? -8.547 8.613 -5.434 1.00 67.12 92 LEU A CA 1
ATOM 689 C C . LEU A 1 92 ? -9.900 8.432 -4.749 1.00 67.12 92 LEU A C 1
ATOM 691 O O . LEU A 1 92 ? -10.464 9.384 -4.223 1.00 67.12 92 LEU A O 1
ATOM 695 N N . SER A 1 93 ? -10.411 7.206 -4.744 1.00 72.00 93 SER A N 1
ATOM 696 C CA . SER A 1 93 ? -11.605 6.812 -3.989 1.00 72.00 93 SER A CA 1
ATOM 697 C C . SER A 1 93 ? -11.297 6.528 -2.511 1.00 72.00 93 SER A C 1
ATOM 699 O O . SER A 1 93 ? -12.029 5.784 -1.862 1.00 72.00 93 SER A O 1
ATOM 701 N N . SER A 1 94 ? -10.193 7.062 -1.979 1.00 83.12 94 SER A N 1
ATOM 702 C CA . SER A 1 94 ? -9.772 6.825 -0.601 1.00 83.12 94 SER A CA 1
ATOM 703 C C . SER A 1 94 ? -10.561 7.694 0.388 1.00 83.12 94 SER A C 1
ATOM 705 O O . SER A 1 94 ? -10.950 8.816 0.044 1.00 83.12 94 SER A O 1
ATOM 707 N N . PRO A 1 95 ? -10.792 7.215 1.624 1.00 88.50 95 PRO A N 1
ATOM 708 C CA . PRO A 1 95 ? -11.434 8.011 2.664 1.00 88.50 95 PRO A CA 1
ATOM 709 C C . PRO A 1 95 ? -10.695 9.336 2.942 1.00 88.50 95 PRO A C 1
ATOM 711 O O . PRO A 1 95 ? -9.478 9.423 2.745 1.00 88.50 95 PRO A O 1
ATOM 714 N N . PRO A 1 96 ? -11.393 10.378 3.433 1.00 87.88 96 PRO A N 1
ATOM 715 C CA . PRO A 1 96 ? -10.755 11.629 3.830 1.00 87.88 96 PRO A CA 1
ATOM 716 C C . PRO A 1 96 ? -9.620 11.405 4.836 1.00 87.88 96 PRO A C 1
ATOM 718 O O . PRO A 1 96 ? -9.763 10.645 5.790 1.00 87.88 96 PRO A O 1
ATOM 721 N N . GLY A 1 97 ? -8.497 12.091 4.627 1.00 88.06 97 GLY A N 1
ATOM 722 C CA . GLY A 1 97 ? -7.313 11.974 5.481 1.00 88.06 97 GLY A CA 1
ATOM 723 C C . GLY A 1 97 ? -6.399 10.792 5.153 1.00 88.06 97 GLY A C 1
ATOM 724 O O . GLY A 1 97 ? -5.331 10.701 5.747 1.00 88.06 97 GLY A O 1
ATOM 725 N N . HIS A 1 98 ? -6.772 9.924 4.207 1.00 93.25 98 HIS A N 1
ATOM 726 C CA . HIS A 1 98 ? -5.888 8.867 3.725 1.00 93.25 98 HIS A CA 1
ATOM 727 C C . HIS A 1 98 ? -4.935 9.416 2.659 1.00 93.25 98 HIS A C 1
ATOM 729 O O . HIS A 1 98 ? -5.383 10.088 1.727 1.00 93.25 98 HIS A O 1
ATOM 735 N N . ALA A 1 99 ? -3.634 9.144 2.779 1.00 94.94 99 ALA A N 1
ATOM 736 C CA . ALA A 1 99 ? -2.632 9.685 1.864 1.00 94.94 99 ALA A CA 1
ATOM 737 C C . ALA A 1 99 ? -1.405 8.780 1.694 1.00 94.94 99 ALA A C 1
ATOM 739 O O . ALA A 1 99 ? -0.994 8.066 2.608 1.00 94.94 99 ALA A O 1
ATOM 740 N N . ALA A 1 100 ? -0.791 8.863 0.512 1.00 96.12 100 ALA A N 1
ATOM 741 C CA . ALA A 1 100 ? 0.575 8.399 0.311 1.00 96.12 100 ALA A CA 1
ATOM 742 C C . ALA A 1 100 ? 1.534 9.465 0.857 1.00 96.12 100 ALA A C 1
ATOM 744 O O . ALA A 1 100 ? 1.473 10.613 0.404 1.00 96.12 100 ALA A O 1
ATOM 745 N N . VAL A 1 101 ? 2.363 9.117 1.846 1.00 95.69 101 VAL A N 1
ATOM 746 C CA . VAL A 1 101 ? 3.092 10.120 2.642 1.00 95.69 101 VAL A CA 1
ATOM 747 C C . VAL A 1 101 ? 4.573 10.205 2.285 1.00 95.69 101 VAL A C 1
ATOM 749 O O . VAL A 1 101 ? 5.020 11.293 1.916 1.00 95.69 101 VAL A O 1
ATOM 752 N N . ASN A 1 102 ? 5.314 9.094 2.286 1.00 96.12 102 ASN A N 1
ATOM 753 C CA . ASN A 1 102 ? 6.716 9.077 1.865 1.00 96.12 102 ASN A CA 1
ATOM 754 C C . ASN A 1 102 ? 6.943 8.230 0.604 1.00 96.12 102 ASN A C 1
ATOM 756 O O . ASN A 1 102 ? 6.276 7.224 0.366 1.00 96.12 102 ASN A O 1
ATOM 760 N N . PHE A 1 103 ? 7.923 8.649 -0.201 1.00 97.06 103 PHE A N 1
ATOM 761 C CA . PHE A 1 103 ? 8.331 8.006 -1.451 1.00 97.06 103 PHE A CA 1
ATOM 762 C C . PHE A 1 103 ? 9.843 7.777 -1.409 1.00 97.06 103 PHE A C 1
ATOM 764 O O . PHE A 1 103 ? 10.632 8.712 -1.552 1.00 97.06 103 PHE A O 1
ATOM 771 N N . TYR A 1 104 ? 10.252 6.533 -1.185 1.00 96.50 104 TYR A N 1
ATOM 772 C CA . TYR A 1 104 ? 11.642 6.138 -1.011 1.00 96.50 104 TYR A CA 1
ATOM 773 C C . TYR A 1 104 ? 12.185 5.506 -2.297 1.00 96.50 104 TYR A C 1
ATOM 775 O O . TYR A 1 104 ? 11.743 4.434 -2.714 1.00 96.50 104 TYR A O 1
ATOM 783 N N . LEU A 1 105 ? 13.177 6.158 -2.910 1.00 96.62 105 LEU A N 1
ATOM 784 C CA . LEU A 1 105 ? 13.911 5.625 -4.060 1.00 96.62 105 LEU A CA 1
ATOM 785 C C . LEU A 1 105 ? 14.990 4.643 -3.586 1.00 96.62 105 LEU A C 1
ATOM 787 O O . LEU A 1 105 ? 16.155 5.014 -3.454 1.00 96.62 105 LEU A O 1
ATOM 791 N N . ALA A 1 106 ? 14.591 3.415 -3.269 1.00 95.38 106 ALA A N 1
ATOM 792 C CA . ALA A 1 106 ? 15.496 2.355 -2.836 1.00 95.38 106 ALA A CA 1
ATOM 793 C C . ALA A 1 106 ? 14.858 0.968 -3.008 1.00 95.38 106 ALA A C 1
ATOM 795 O O . ALA A 1 106 ? 13.636 0.833 -3.064 1.00 95.38 106 ALA A O 1
ATOM 796 N N . GLY A 1 107 ? 15.694 -0.070 -3.081 1.00 91.00 107 GLY A N 1
ATOM 797 C CA . GLY A 1 107 ? 15.256 -1.463 -2.996 1.00 91.00 107 GLY A CA 1
ATOM 798 C C . GLY A 1 107 ? 15.130 -1.936 -1.546 1.00 91.00 107 GLY A C 1
ATOM 799 O O . GLY A 1 107 ? 15.830 -1.447 -0.659 1.00 91.00 107 GLY A O 1
ATOM 800 N N . LEU A 1 108 ? 14.274 -2.933 -1.301 1.00 89.19 108 LEU A N 1
ATOM 801 C CA . LEU A 1 108 ? 14.055 -3.485 0.044 1.00 89.19 108 LEU A CA 1
ATOM 802 C C . LEU A 1 108 ? 15.328 -4.082 0.662 1.00 89.19 108 LEU A C 1
ATOM 804 O O . LEU A 1 108 ? 15.492 -4.037 1.874 1.00 89.19 108 LEU A O 1
ATOM 808 N N . GLN A 1 109 ? 16.240 -4.613 -0.158 1.00 87.56 109 GLN A N 1
ATOM 809 C CA . GLN A 1 109 ? 17.507 -5.174 0.321 1.00 87.56 109 GLN A CA 1
ATOM 810 C C . GLN A 1 109 ? 18.535 -4.105 0.727 1.00 87.56 109 GLN A C 1
ATOM 812 O O . GLN A 1 109 ? 19.478 -4.415 1.447 1.00 87.56 109 GLN A O 1
ATOM 817 N N . GLU A 1 110 ? 18.378 -2.867 0.253 1.00 84.56 110 GLU A N 1
ATOM 818 C CA . GLU A 1 110 ? 19.358 -1.784 0.420 1.00 84.56 110 GLU A CA 1
ATOM 819 C C . GLU A 1 110 ? 18.890 -0.727 1.426 1.00 84.56 110 GLU A C 1
ATOM 821 O O . GLU A 1 110 ? 19.694 0.040 1.959 1.00 84.56 110 GLU A O 1
ATOM 826 N N . HIS A 1 111 ? 17.585 -0.670 1.695 1.00 85.25 111 HIS A N 1
ATOM 827 C CA . HIS A 1 111 ? 17.006 0.345 2.554 1.00 85.25 111 HIS A CA 1
ATOM 828 C C . HIS A 1 111 ? 17.056 -0.064 4.028 1.00 85.25 111 HIS A C 1
ATOM 830 O O . HIS A 1 111 ? 16.525 -1.098 4.425 1.00 85.25 111 HIS A O 1
ATOM 836 N N . THR A 1 112 ? 17.646 0.795 4.859 1.00 83.94 112 THR A N 1
ATOM 837 C CA . THR A 1 112 ? 17.552 0.685 6.318 1.00 83.94 112 THR A CA 1
ATOM 838 C C . THR A 1 112 ? 16.574 1.733 6.820 1.00 83.94 112 THR A C 1
ATOM 840 O O . THR A 1 112 ? 16.870 2.927 6.773 1.00 83.94 112 THR A O 1
ATOM 843 N N . PHE A 1 113 ? 15.421 1.294 7.323 1.00 80.38 113 PHE A N 1
ATOM 844 C CA . PHE A 1 113 ? 14.528 2.189 8.051 1.00 80.38 113 PHE A CA 1
ATOM 845 C C . PHE A 1 113 ? 15.190 2.566 9.377 1.00 80.38 113 PHE A C 1
ATOM 847 O O . PHE A 1 113 ? 15.610 1.689 10.136 1.00 80.38 113 PHE A O 1
ATOM 854 N N . ALA A 1 114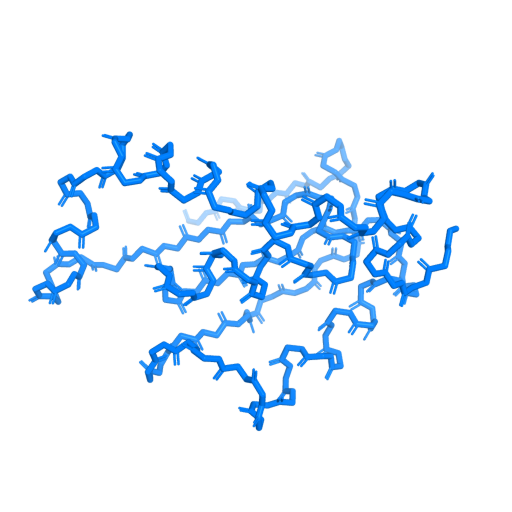 ? 15.314 3.867 9.649 1.00 77.88 114 ALA A N 1
ATOM 855 C CA . ALA A 1 114 ? 15.797 4.324 10.945 1.00 77.88 114 ALA A CA 1
ATOM 856 C C . ALA A 1 114 ? 14.854 3.811 12.054 1.00 77.88 114 ALA A C 1
ATOM 858 O O . ALA A 1 114 ? 13.637 3.798 11.841 1.00 77.88 114 ALA A O 1
ATOM 859 N N . PRO A 1 115 ? 15.377 3.395 13.223 1.00 71.56 115 PRO A N 1
ATOM 860 C CA . PRO A 1 115 ? 14.532 3.112 14.376 1.00 71.56 115 PRO A CA 1
ATOM 861 C C . PRO A 1 115 ? 13.682 4.346 14.699 1.00 71.56 115 PRO A C 1
ATOM 863 O O . PRO A 1 115 ? 14.220 5.456 14.739 1.00 71.56 115 PRO A O 1
ATOM 866 N N . GLN A 1 116 ? 12.376 4.145 14.891 1.00 56.12 116 GLN A N 1
ATOM 867 C CA . GLN A 1 116 ? 11.483 5.171 15.438 1.00 56.12 116 GLN A CA 1
ATOM 868 C C . GLN A 1 116 ? 11.662 5.291 16.950 1.00 56.12 116 GLN A C 1
ATOM 870 O O . GLN A 1 116 ? 11.856 4.236 17.600 1.00 56.12 116 GLN A O 1
#